Protein AF-A0A101X5U2-F1 (afdb_monomer)

Structure (mmCIF, N/CA/C/O backbone):
data_AF-A0A101X5U2-F1
#
_entry.id   AF-A0A101X5U2-F1
#
loop_
_atom_site.group_PDB
_atom_site.id
_atom_site.type_symbol
_atom_site.label_atom_id
_atom_site.label_alt_id
_atom_site.label_comp_id
_atom_site.label_asym_id
_atom_site.label_entity_id
_atom_site.label_seq_id
_atom_site.pdbx_PDB_ins_code
_atom_site.Cartn_x
_atom_site.Cartn_y
_atom_site.Cartn_z
_atom_site.occupancy
_atom_site.B_iso_or_equiv
_atom_site.auth_seq_id
_atom_site.auth_comp_id
_atom_site.auth_asym_id
_atom_site.auth_atom_id
_atom_site.pdbx_PDB_model_num
ATOM 1 N N . MET A 1 1 ? 4.554 5.289 -3.005 1.00 95.56 1 MET A N 1
ATOM 2 C CA . MET A 1 1 ? 3.364 5.566 -3.834 1.00 95.56 1 MET A CA 1
ATOM 3 C C . MET A 1 1 ? 2.110 5.118 -3.109 1.00 95.56 1 MET A C 1
ATOM 5 O O . MET A 1 1 ? 2.206 4.208 -2.285 1.00 95.56 1 MET A O 1
ATOM 9 N N . LEU A 1 2 ? 0.977 5.761 -3.381 1.00 97.88 2 LEU A N 1
ATOM 10 C CA . LEU A 1 2 ? -0.321 5.395 -2.813 1.00 97.88 2 LEU A CA 1
ATOM 11 C C . LEU A 1 2 ? -0.845 4.100 -3.449 1.00 97.88 2 LEU A C 1
ATOM 13 O O . LEU A 1 2 ? -0.652 3.858 -4.642 1.00 97.88 2 LEU A O 1
ATOM 17 N N . ALA A 1 3 ? -1.485 3.254 -2.650 1.00 98.50 3 ALA A N 1
ATOM 18 C CA . ALA A 1 3 ? -2.077 2.005 -3.107 1.00 98.50 3 ALA A CA 1
ATOM 19 C C . ALA A 1 3 ? -3.299 1.628 -2.262 1.00 98.50 3 ALA A C 1
ATOM 21 O O . ALA A 1 3 ? -3.397 2.032 -1.103 1.00 98.50 3 ALA A O 1
ATOM 22 N N . LYS A 1 4 ? -4.204 0.821 -2.820 1.00 98.50 4 LYS A N 1
ATOM 23 C CA . LYS A 1 4 ? -5.363 0.259 -2.114 1.00 98.50 4 LYS A CA 1
ATOM 24 C C . LYS A 1 4 ? -5.247 -1.259 -2.029 1.00 98.50 4 LYS A C 1
ATOM 26 O O . LYS A 1 4 ? -4.901 -1.914 -3.012 1.00 98.50 4 LYS A O 1
ATOM 31 N N . VAL A 1 5 ? -5.529 -1.819 -0.855 1.00 98.44 5 VAL A N 1
ATOM 32 C CA . VAL A 1 5 ? -5.523 -3.271 -0.635 1.00 98.44 5 VAL A CA 1
ATOM 33 C C . VAL A 1 5 ? -6.719 -3.904 -1.337 1.00 98.44 5 VAL A C 1
ATOM 35 O O . VAL A 1 5 ? -7.863 -3.589 -1.014 1.00 98.44 5 VAL A O 1
ATOM 38 N N . MET A 1 6 ? -6.439 -4.816 -2.266 1.00 98.25 6 MET A N 1
ATOM 39 C CA . MET A 1 6 ? -7.440 -5.614 -2.974 1.00 98.25 6 MET A CA 1
ATOM 40 C C . MET A 1 6 ? -7.711 -6.937 -2.259 1.00 98.25 6 MET A C 1
ATOM 42 O O . MET A 1 6 ? -8.855 -7.364 -2.184 1.00 98.25 6 MET A O 1
ATOM 46 N N . ASP A 1 7 ? -6.662 -7.588 -1.748 1.00 98.12 7 ASP A N 1
ATOM 47 C CA . ASP A 1 7 ? -6.778 -8.923 -1.158 1.00 98.12 7 ASP A CA 1
ATOM 48 C C . ASP A 1 7 ? -5.667 -9.214 -0.134 1.00 98.12 7 ASP A C 1
ATOM 50 O O . ASP A 1 7 ? -4.582 -8.619 -0.177 1.00 98.12 7 ASP A O 1
ATOM 54 N N . ILE A 1 8 ? -5.926 -10.152 0.776 1.00 97.19 8 ILE A N 1
ATOM 55 C CA . ILE A 1 8 ? -4.955 -10.676 1.740 1.00 97.19 8 ILE A CA 1
ATOM 56 C C . ILE A 1 8 ? -4.383 -11.981 1.191 1.00 97.19 8 ILE A C 1
ATOM 58 O O . ILE A 1 8 ? -5.068 -12.993 1.117 1.00 97.19 8 ILE A O 1
ATOM 62 N N . VAL A 1 9 ? -3.099 -11.966 0.838 1.00 96.62 9 VAL A N 1
ATOM 63 C CA . VAL A 1 9 ? -2.426 -13.133 0.242 1.00 96.62 9 VAL A CA 1
ATOM 64 C C . VAL A 1 9 ? -1.987 -14.129 1.320 1.00 96.62 9 VAL A C 1
ATOM 66 O O . VAL A 1 9 ? -1.975 -15.334 1.085 1.00 96.62 9 VAL A O 1
ATOM 69 N N . GLY A 1 10 ? -1.632 -13.633 2.510 1.00 92.56 10 GLY A N 1
ATOM 70 C CA . GLY A 1 10 ? -1.014 -14.427 3.576 1.00 92.56 10 GLY A CA 1
ATOM 71 C C . GLY A 1 10 ? 0.516 -14.345 3.549 1.00 92.56 10 GLY A C 1
ATOM 72 O O . GLY A 1 10 ? 1.088 -13.638 2.723 1.00 92.56 10 GLY A O 1
ATOM 73 N N . ASP A 1 11 ? 1.180 -15.010 4.501 1.00 94.81 11 ASP A N 1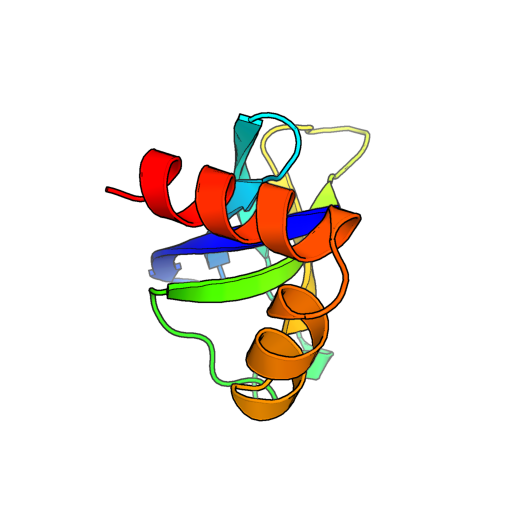
ATOM 74 C CA . ASP A 1 11 ? 2.644 -14.947 4.703 1.00 94.81 11 ASP A CA 1
ATOM 75 C C . ASP A 1 11 ? 3.186 -13.502 4.674 1.00 94.81 11 ASP A C 1
ATOM 77 O O . ASP A 1 11 ? 4.074 -13.149 3.896 1.00 94.81 11 ASP A O 1
ATOM 81 N N . ASP A 1 12 ? 2.556 -12.628 5.469 1.00 95.25 12 ASP A N 1
ATOM 82 C CA . ASP A 1 12 ? 2.850 -11.191 5.545 1.00 95.25 12 ASP A CA 1
ATOM 83 C C . ASP A 1 12 ? 2.812 -10.458 4.197 1.00 95.25 12 ASP A C 1
ATOM 85 O O . ASP A 1 12 ? 3.587 -9.527 3.963 1.00 95.25 12 ASP A O 1
ATOM 89 N N . ARG A 1 13 ? 1.928 -10.869 3.286 1.00 97.56 13 ARG A N 1
ATOM 90 C CA . ARG A 1 13 ? 1.736 -10.216 1.991 1.00 97.56 13 ARG A CA 1
ATOM 91 C C . ARG A 1 13 ? 0.281 -9.854 1.742 1.00 97.56 13 ARG A C 1
ATOM 93 O O . ARG A 1 13 ? -0.650 -10.554 2.145 1.00 97.56 13 ARG A O 1
ATOM 100 N N . VAL A 1 14 ? 0.110 -8.756 1.019 1.00 98.25 14 VAL A N 1
ATOM 101 C CA . VAL A 1 14 ? -1.179 -8.250 0.548 1.00 98.25 14 VAL A CA 1
ATOM 102 C C . VAL A 1 14 ? -1.088 -7.904 -0.931 1.00 98.25 14 VAL A C 1
ATOM 104 O O . VAL A 1 14 ? -0.037 -7.487 -1.420 1.00 98.25 14 VAL A O 1
ATOM 107 N N . LYS A 1 15 ? -2.186 -8.088 -1.657 1.00 98.50 15 LYS A N 1
ATOM 108 C CA . LYS A 1 15 ? -2.308 -7.678 -3.054 1.00 98.50 15 LYS A CA 1
ATOM 109 C C . LYS A 1 15 ? -2.854 -6.259 -3.088 1.00 98.50 15 LYS A C 1
ATOM 111 O O . LYS A 1 15 ? -3.868 -5.978 -2.449 1.00 98.50 15 LYS A O 1
ATOM 116 N N . VAL A 1 16 ? -2.191 -5.370 -3.817 1.00 98.69 16 VAL A N 1
ATOM 117 C CA . VAL A 1 16 ? -2.556 -3.951 -3.886 1.00 98.69 16 VAL A CA 1
ATOM 118 C C . VAL A 1 16 ? -2.641 -3.474 -5.329 1.00 98.69 16 VAL A C 1
ATOM 120 O O . VAL A 1 16 ? -1.850 -3.909 -6.163 1.00 98.69 16 VAL A O 1
ATOM 123 N N . ILE A 1 17 ? -3.562 -2.554 -5.604 1.00 98.50 17 ILE A N 1
ATOM 124 C CA . ILE A 1 17 ? -3.545 -1.721 -6.810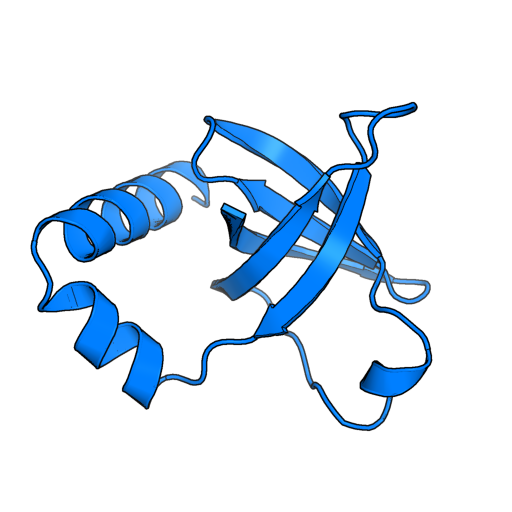 1.00 98.50 17 ILE A CA 1
ATOM 125 C C . ILE A 1 17 ? -2.857 -0.399 -6.465 1.00 98.50 17 ILE A C 1
ATOM 127 O O . ILE A 1 17 ? -3.202 0.242 -5.470 1.00 98.50 17 ILE A O 1
ATOM 131 N N . CYS A 1 18 ? -1.843 -0.023 -7.236 1.00 98.25 18 CYS A N 1
ATOM 132 C CA . CYS A 1 18 ? -1.045 1.181 -7.022 1.00 98.25 18 CYS A CA 1
ATOM 133 C C . CYS A 1 18 ? -1.548 2.359 -7.871 1.00 98.25 18 CYS A C 1
ATOM 135 O O . CYS A 1 18 ? -2.211 2.172 -8.889 1.00 98.25 18 CYS A O 1
ATOM 137 N N . GLU A 1 19 ? -1.212 3.589 -7.471 1.00 96.94 19 GLU A N 1
ATOM 138 C CA . GLU A 1 19 ? -1.608 4.814 -8.193 1.00 96.94 19 GLU A CA 1
ATOM 139 C C . GLU A 1 19 ? -1.039 4.911 -9.620 1.00 96.94 19 GLU A C 1
ATOM 141 O O . GLU A 1 19 ? -1.555 5.667 -10.440 1.00 96.94 19 GLU A O 1
ATOM 146 N N . ASP A 1 20 ? -0.008 4.119 -9.928 1.00 96.25 20 ASP A N 1
ATOM 147 C CA . ASP A 1 20 ? 0.561 3.955 -11.269 1.00 96.25 20 ASP A CA 1
ATOM 148 C C . ASP A 1 20 ? -0.241 2.978 -12.158 1.00 96.25 20 ASP A C 1
ATOM 150 O O . ASP A 1 20 ? 0.133 2.750 -13.306 1.00 96.25 20 ASP A O 1
ATOM 154 N N . GLY A 1 21 ? -1.333 2.401 -11.642 1.00 95.94 21 GLY A N 1
ATOM 155 C CA . GLY A 1 21 ? -2.205 1.452 -12.339 1.00 95.94 21 GLY A CA 1
ATOM 156 C C . GLY A 1 21 ? -1.740 -0.005 -12.285 1.00 95.94 21 GLY A C 1
ATOM 157 O O . GLY A 1 21 ? -2.440 -0.883 -12.786 1.00 95.94 21 GLY A O 1
ATOM 158 N N . ASN A 1 22 ? -0.592 -0.297 -11.669 1.00 97.25 22 ASN A N 1
ATOM 159 C CA . ASN A 1 22 ? -0.068 -1.656 -11.585 1.00 97.25 22 ASN A CA 1
ATOM 160 C C . ASN A 1 22 ? -0.547 -2.373 -10.321 1.00 97.25 22 ASN A C 1
ATOM 162 O O . ASN A 1 22 ? -0.570 -1.810 -9.224 1.00 97.25 22 ASN A O 1
ATOM 166 N N . VAL A 1 23 ? -0.851 -3.662 -10.460 1.00 98.25 23 VAL A N 1
ATOM 167 C CA . VAL A 1 23 ? -1.139 -4.541 -9.324 1.00 98.25 23 VAL A CA 1
ATOM 168 C C . VAL A 1 23 ? 0.159 -5.155 -8.813 1.00 98.25 23 VAL A C 1
ATOM 170 O O . VAL A 1 23 ? 0.949 -5.691 -9.591 1.00 98.25 23 VAL A O 1
ATOM 173 N N . ARG A 1 24 ? 0.373 -5.106 -7.497 1.00 98.44 24 ARG A N 1
ATOM 174 C CA . ARG A 1 24 ? 1.589 -5.602 -6.846 1.00 98.44 24 ARG A CA 1
ATOM 175 C C . ARG A 1 24 ? 1.291 -6.502 -5.659 1.00 98.44 24 ARG A C 1
ATOM 177 O O . ARG A 1 24 ? 0.276 -6.349 -4.980 1.00 98.44 24 ARG A O 1
ATOM 184 N N . ILE A 1 25 ? 2.227 -7.401 -5.369 1.00 98.62 25 ILE A N 1
ATOM 185 C CA . ILE A 1 25 ? 2.275 -8.117 -4.092 1.00 98.62 25 ILE A CA 1
ATOM 186 C C . ILE A 1 25 ? 3.167 -7.323 -3.138 1.00 98.62 25 ILE A C 1
ATOM 188 O O . ILE A 1 25 ? 4.383 -7.254 -3.317 1.00 98.62 25 ILE A O 1
ATOM 192 N N . ALA A 1 26 ? 2.560 -6.709 -2.127 1.00 98.50 26 ALA A N 1
ATOM 193 C CA . ALA A 1 26 ? 3.261 -5.918 -1.130 1.00 98.50 26 ALA A CA 1
ATOM 194 C C . ALA A 1 26 ? 3.566 -6.763 0.115 1.00 98.50 26 ALA A C 1
ATOM 196 O O . ALA A 1 26 ? 2.662 -7.338 0.723 1.00 98.50 26 ALA A O 1
ATOM 197 N N . ARG A 1 27 ? 4.839 -6.830 0.507 1.00 98.19 27 ARG A N 1
ATOM 198 C CA . ARG A 1 27 ? 5.301 -7.442 1.759 1.00 98.19 27 ARG A CA 1
ATOM 199 C C . ARG A 1 27 ? 5.069 -6.479 2.920 1.00 98.19 27 ARG A C 1
ATOM 201 O O . ARG A 1 27 ? 5.318 -5.287 2.785 1.00 98.19 27 ARG A O 1
ATOM 208 N N . ILE A 1 28 ? 4.668 -6.996 4.076 1.00 97.88 28 ILE A N 1
ATOM 209 C CA . ILE A 1 28 ? 4.593 -6.279 5.350 1.00 97.88 28 ILE A CA 1
ATOM 210 C C . ILE A 1 28 ? 5.916 -6.513 6.098 1.00 97.88 28 ILE A C 1
ATOM 212 O O . ILE A 1 28 ? 6.160 -7.622 6.582 1.00 97.88 28 ILE A O 1
ATOM 216 N N . PRO A 1 29 ? 6.805 -5.504 6.210 1.00 96.75 29 PRO A N 1
ATOM 217 C CA . PRO A 1 29 ? 8.051 -5.656 6.952 1.00 96.75 29 PRO A CA 1
ATOM 218 C C . PRO A 1 29 ? 7.828 -6.120 8.395 1.00 96.75 29 PRO A C 1
ATOM 220 O O . PRO A 1 29 ? 6.906 -5.665 9.074 1.00 96.75 29 PRO A O 1
ATOM 223 N N . GLY A 1 30 ? 8.739 -6.955 8.909 1.00 94.50 30 GLY A N 1
ATOM 224 C CA . GLY A 1 30 ? 8.639 -7.556 10.247 1.00 94.50 30 GLY A CA 1
ATOM 225 C C . GLY A 1 30 ? 8.364 -6.558 11.381 1.00 94.50 30 GLY A C 1
ATOM 226 O O . GLY A 1 30 ? 7.596 -6.858 12.293 1.00 94.50 30 GLY A O 1
ATOM 227 N N . LYS A 1 31 ? 8.909 -5.335 11.280 1.00 93.56 31 LYS A N 1
ATOM 228 C CA . LYS A 1 31 ? 8.687 -4.235 12.239 1.00 93.56 31 LYS A CA 1
ATOM 229 C C . LYS A 1 31 ? 7.216 -3.802 12.376 1.00 93.56 31 LYS A C 1
ATOM 231 O O . LYS A 1 31 ? 6.867 -3.181 13.379 1.00 93.56 31 LYS A O 1
ATOM 236 N N . TYR A 1 32 ? 6.359 -4.145 11.411 1.00 92.00 32 TYR A N 1
ATOM 237 C CA . TYR A 1 32 ? 4.939 -3.788 11.386 1.00 92.00 32 TYR A CA 1
ATOM 238 C C . TYR A 1 32 ? 3.986 -4.946 11.716 1.00 92.00 32 TYR A C 1
ATOM 240 O O . TYR A 1 32 ? 2.841 -4.670 12.063 1.00 92.00 32 TYR A O 1
ATOM 248 N N . ARG A 1 33 ? 4.435 -6.212 11.700 1.00 83.69 33 ARG A N 1
ATOM 249 C CA . ARG A 1 33 ? 3.572 -7.411 11.849 1.00 83.69 33 ARG A CA 1
ATOM 250 C C . ARG A 1 33 ? 2.621 -7.388 13.052 1.00 83.69 33 ARG A C 1
ATOM 252 O O . ARG A 1 33 ? 1.512 -7.890 12.966 1.00 83.69 33 ARG A O 1
ATOM 259 N N . LYS A 1 34 ? 3.047 -6.809 14.181 1.00 85.88 34 LYS A N 1
ATOM 260 C CA . LYS A 1 34 ? 2.233 -6.694 15.412 1.00 85.88 34 LYS A CA 1
ATOM 261 C C . LYS A 1 34 ? 1.617 -5.309 15.631 1.00 85.88 34 LYS A C 1
ATOM 263 O O . LYS A 1 34 ? 0.961 -5.092 16.641 1.00 85.88 34 LYS A O 1
ATOM 268 N N . ARG A 1 35 ? 1.898 -4.351 14.745 1.00 88.19 35 ARG A N 1
ATOM 269 C CA . ARG A 1 35 ? 1.566 -2.928 14.926 1.00 88.19 35 ARG A CA 1
ATOM 270 C C . ARG A 1 35 ? 0.586 -2.404 13.886 1.00 88.19 35 ARG A C 1
ATOM 272 O O . ARG A 1 35 ? -0.064 -1.401 14.138 1.00 88.19 35 ARG A O 1
ATOM 279 N N . MET A 1 36 ? 0.499 -3.055 12.730 1.00 90.25 36 MET A N 1
ATOM 280 C CA . MET A 1 36 ? -0.295 -2.595 11.602 1.00 90.25 36 MET A CA 1
ATOM 281 C C . MET A 1 36 ? -1.248 -3.703 11.174 1.00 90.25 36 MET A C 1
ATOM 283 O O . MET A 1 36 ? -0.857 -4.646 10.490 1.00 90.25 36 MET A O 1
ATOM 287 N N . TRP A 1 37 ? -2.502 -3.594 11.603 1.00 92.69 37 TRP A N 1
ATOM 288 C CA . TRP A 1 37 ? -3.554 -4.496 11.150 1.00 92.69 37 TRP A CA 1
ATOM 289 C C . TRP A 1 37 ? -4.056 -4.027 9.787 1.00 92.69 37 TRP A C 1
ATOM 291 O O . TRP A 1 37 ? -4.646 -2.951 9.702 1.00 92.69 37 TRP A O 1
ATOM 301 N N . ILE A 1 38 ? -3.815 -4.805 8.734 1.00 96.12 38 ILE A N 1
ATOM 302 C CA . ILE A 1 38 ? -4.204 -4.469 7.358 1.00 96.12 38 ILE A CA 1
ATOM 303 C C . ILE A 1 38 ? -5.390 -5.338 6.941 1.00 96.12 38 ILE A C 1
ATOM 305 O O . ILE A 1 38 ? -5.397 -6.544 7.181 1.00 96.12 38 ILE A O 1
ATOM 309 N N . LYS A 1 39 ? -6.386 -4.724 6.305 1.00 96.38 39 LYS A N 1
ATOM 310 C CA . LYS A 1 39 ? -7.549 -5.396 5.715 1.00 96.38 39 LYS A CA 1
ATOM 311 C C . LYS A 1 39 ? -7.791 -4.919 4.283 1.00 96.38 39 LYS A C 1
ATOM 313 O O . LYS A 1 39 ? -7.264 -3.891 3.859 1.00 96.38 39 LYS A O 1
ATOM 318 N N . VAL A 1 40 ? -8.624 -5.659 3.555 1.00 97.88 40 VAL A N 1
ATOM 319 C CA . VAL A 1 40 ? -9.109 -5.253 2.228 1.00 97.88 40 VAL A CA 1
ATOM 320 C C . VAL A 1 40 ? -9.773 -3.876 2.307 1.00 97.88 40 VAL A C 1
ATOM 322 O O . VAL A 1 40 ? -10.530 -3.592 3.238 1.00 97.88 40 VAL A O 1
ATOM 325 N N . GLY A 1 41 ? -9.458 -3.017 1.338 1.00 97.75 41 GLY A N 1
ATOM 326 C CA . GLY A 1 41 ? -9.942 -1.642 1.256 1.00 97.75 41 GLY A CA 1
ATOM 327 C C . GLY A 1 41 ? -9.119 -0.603 2.025 1.00 97.75 41 GLY A C 1
ATOM 328 O O . GLY A 1 41 ? -9.385 0.585 1.858 1.00 97.75 41 GLY A O 1
ATOM 329 N N . ASP A 1 42 ? -8.125 -1.001 2.827 1.00 98.19 42 ASP A N 1
ATOM 330 C CA . ASP A 1 42 ? -7.195 -0.041 3.437 1.00 98.19 42 ASP A CA 1
ATOM 331 C C . ASP A 1 42 ? -6.314 0.633 2.366 1.00 98.19 42 ASP A C 1
ATOM 333 O O . ASP A 1 42 ? -5.981 0.024 1.343 1.00 98.19 42 ASP A O 1
ATOM 337 N N . TYR A 1 43 ? -5.888 1.874 2.625 1.00 98.31 43 TYR A N 1
ATOM 338 C CA . TYR A 1 43 ? -4.937 2.593 1.770 1.00 98.31 43 TYR A CA 1
ATOM 339 C C . TYR A 1 43 ? -3.554 2.615 2.398 1.00 98.31 43 TYR A C 1
ATOM 341 O O . TYR A 1 43 ? -3.393 2.890 3.589 1.00 98.31 43 TYR A O 1
ATOM 349 N N .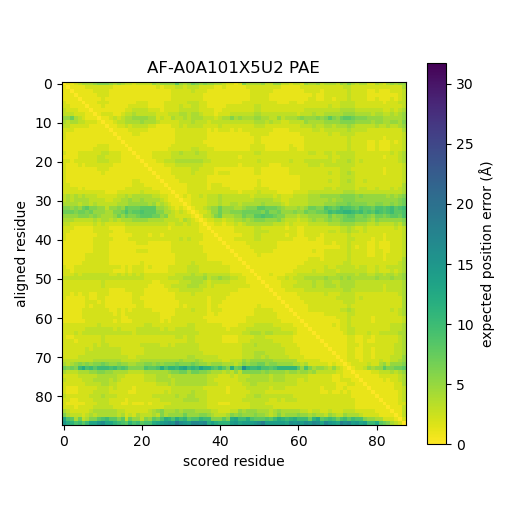 LEU A 1 44 ? -2.548 2.351 1.576 1.00 98.38 44 LEU A N 1
ATOM 350 C CA . LEU A 1 44 ? -1.166 2.178 1.990 1.00 98.38 44 LEU A CA 1
ATOM 351 C C . LEU A 1 44 ? -0.244 3.119 1.217 1.00 98.38 44 LEU A C 1
ATOM 353 O O . LEU A 1 44 ? -0.512 3.470 0.068 1.00 98.38 44 LEU A O 1
ATOM 357 N N . ILE A 1 45 ? 0.899 3.435 1.819 1.00 98.31 45 ILE A N 1
ATOM 358 C CA . ILE A 1 45 ? 2.093 3.808 1.065 1.00 98.31 45 ILE A CA 1
ATOM 359 C C . ILE A 1 45 ? 2.934 2.558 0.865 1.00 98.31 45 ILE A C 1
ATOM 361 O O . ILE A 1 45 ? 3.312 1.891 1.832 1.00 98.31 45 ILE A O 1
ATOM 365 N N . VAL A 1 46 ? 3.260 2.277 -0.393 1.00 98.50 46 VAL A N 1
ATOM 366 C CA . VAL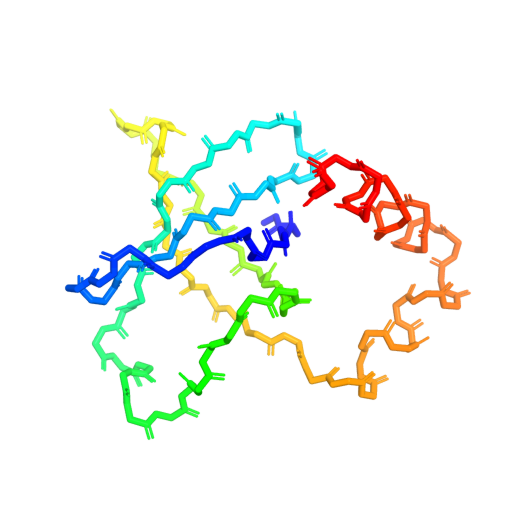 A 1 46 ? 4.142 1.178 -0.785 1.00 98.50 46 VAL A CA 1
ATOM 367 C C . VAL A 1 46 ? 5.376 1.689 -1.526 1.00 98.50 46 VAL A C 1
ATOM 369 O O . VAL A 1 46 ? 5.334 2.732 -2.188 1.00 98.50 46 VAL A O 1
ATOM 372 N N . ALA A 1 47 ? 6.474 0.950 -1.412 1.00 98.44 47 ALA A N 1
ATOM 373 C CA . ALA A 1 47 ? 7.712 1.163 -2.152 1.00 98.44 47 ALA A CA 1
ATOM 374 C C . ALA A 1 47 ? 7.965 -0.052 -3.059 1.00 98.44 47 ALA A C 1
ATOM 376 O O . ALA A 1 47 ? 8.292 -1.121 -2.535 1.00 98.44 47 ALA A O 1
ATOM 377 N N . PRO A 1 48 ? 7.762 0.062 -4.386 1.00 98.31 48 PRO A N 1
ATOM 378 C CA . PRO A 1 48 ? 8.110 -1.000 -5.326 1.00 98.31 48 PRO A CA 1
ATOM 379 C C . PRO A 1 48 ? 9.576 -1.413 -5.213 1.00 98.31 48 PRO A C 1
ATOM 381 O O . PRO A 1 48 ? 10.428 -0.593 -4.881 1.00 98.31 48 PRO A O 1
ATOM 384 N N . TRP A 1 49 ? 9.865 -2.680 -5.494 1.00 98.19 49 TRP A N 1
ATOM 385 C CA . TRP A 1 49 ? 11.242 -3.159 -5.575 1.00 98.19 49 TRP A CA 1
ATOM 386 C C . TRP A 1 49 ? 11.832 -2.864 -6.951 1.00 98.19 49 TRP A C 1
ATOM 388 O O . TRP A 1 49 ? 11.223 -3.192 -7.969 1.00 98.19 49 TRP A O 1
ATOM 398 N N . ASP A 1 50 ? 13.047 -2.323 -6.984 1.00 97.12 50 ASP A N 1
ATOM 399 C CA . ASP A 1 50 ? 13.706 -1.946 -8.241 1.00 97.12 50 ASP A CA 1
ATOM 400 C C . ASP A 1 50 ? 14.040 -3.163 -9.123 1.00 97.12 50 ASP A C 1
ATOM 402 O O . ASP A 1 50 ? 13.981 -3.092 -10.347 1.00 97.12 50 ASP A O 1
ATOM 406 N N . PHE A 1 51 ? 14.360 -4.304 -8.503 1.00 97.38 51 PHE A N 1
ATOM 407 C CA . PHE A 1 51 ? 14.746 -5.540 -9.196 1.00 97.38 51 PHE A CA 1
ATOM 408 C C . PHE A 1 51 ? 13.560 -6.446 -9.559 1.00 97.38 51 PHE A C 1
ATOM 410 O O . PHE A 1 51 ? 13.707 -7.361 -10.365 1.00 97.38 51 PHE A O 1
ATOM 417 N N . GLU A 1 52 ? 12.391 -6.224 -8.957 1.00 97.94 52 GLU A N 1
ATOM 418 C CA . GLU A 1 52 ? 11.176 -6.982 -9.251 1.00 97.94 52 GLU A CA 1
ATOM 419 C C . GLU A 1 52 ? 9.956 -6.060 -9.118 1.00 97.94 52 GLU A C 1
ATOM 421 O O . GLU A 1 52 ? 9.275 -6.057 -8.087 1.00 97.94 52 GLU A O 1
ATOM 426 N N . PRO A 1 53 ? 9.647 -5.270 -10.164 1.00 96.50 53 PRO A N 1
ATOM 427 C CA . PRO A 1 53 ? 8.606 -4.256 -10.090 1.00 96.50 53 PRO A CA 1
ATOM 428 C C . PRO A 1 53 ? 7.206 -4.802 -9.822 1.00 96.50 53 PRO A C 1
ATOM 430 O O . PRO A 1 53 ? 6.342 -4.011 -9.496 1.00 96.50 53 PRO A O 1
ATOM 433 N N . SER A 1 54 ? 6.930 -6.103 -9.925 1.00 98.06 54 SER A N 1
ATOM 434 C CA . SER A 1 54 ? 5.637 -6.688 -9.519 1.00 98.06 54 SER A CA 1
ATOM 435 C C . SER A 1 54 ? 5.466 -6.792 -7.992 1.00 98.06 54 SER A C 1
ATOM 437 O O . SER A 1 54 ? 4.384 -7.132 -7.503 1.00 98.06 54 SER A O 1
ATOM 439 N N . LYS A 1 55 ? 6.516 -6.487 -7.221 1.00 98.50 55 LYS A N 1
ATOM 440 C CA . LYS A 1 55 ? 6.537 -6.536 -5.758 1.00 98.50 55 LYS A CA 1
ATOM 441 C C . LYS A 1 55 ? 6.828 -5.172 -5.147 1.00 98.50 55 LYS A C 1
ATOM 443 O O . LYS A 1 55 ? 7.348 -4.265 -5.797 1.00 98.50 55 LYS A O 1
ATOM 448 N N . ALA A 1 56 ? 6.455 -5.029 -3.881 1.00 98.69 56 ALA A N 1
ATOM 449 C CA . ALA A 1 56 ? 6.697 -3.829 -3.094 1.00 98.69 56 ALA A CA 1
ATOM 450 C C . ALA A 1 56 ? 6.829 -4.142 -1.599 1.00 98.69 56 ALA A C 1
ATOM 452 O O . ALA A 1 56 ? 6.449 -5.216 -1.138 1.00 98.69 56 ALA A O 1
ATOM 453 N N . ASP A 1 57 ? 7.293 -3.164 -0.829 1.00 98.31 57 ASP A N 1
ATOM 454 C CA . ASP A 1 57 ? 7.193 -3.140 0.628 1.00 98.31 57 ASP A CA 1
ATOM 455 C C . ASP A 1 57 ? 6.128 -2.153 1.105 1.00 98.31 57 ASP A C 1
ATOM 457 O O . ASP A 1 57 ? 6.038 -1.031 0.605 1.00 98.31 57 ASP A O 1
ATOM 461 N N . VAL A 1 58 ? 5.353 -2.547 2.117 1.00 98.12 58 VAL A N 1
ATOM 462 C CA . VAL A 1 58 ? 4.466 -1.645 2.858 1.00 98.12 58 VAL A CA 1
ATOM 463 C C . VAL A 1 58 ? 5.306 -0.730 3.747 1.00 98.12 58 VAL A C 1
ATOM 465 O O . VAL A 1 58 ? 6.099 -1.187 4.573 1.00 98.12 58 VAL A O 1
ATOM 468 N N . ILE A 1 59 ? 5.102 0.576 3.595 1.00 98.00 59 ILE A N 1
ATOM 469 C CA . ILE A 1 59 ? 5.79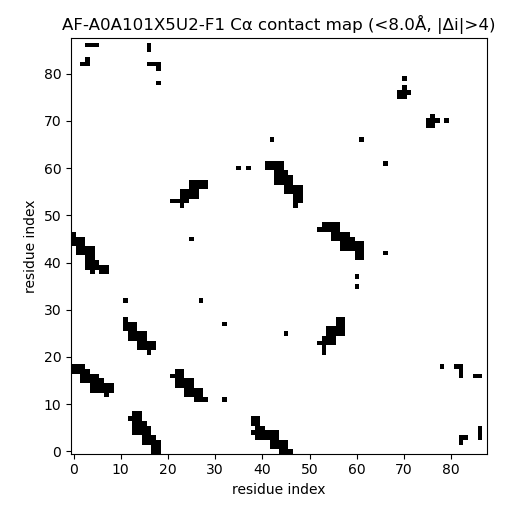2 1.624 4.353 1.00 98.00 59 ILE A CA 1
ATOM 470 C C . ILE A 1 59 ? 4.875 2.219 5.422 1.00 98.00 59 ILE A C 1
ATOM 472 O O . ILE A 1 59 ? 5.309 2.458 6.551 1.00 98.00 59 ILE A O 1
ATOM 476 N N . TYR A 1 60 ? 3.609 2.448 5.070 1.00 97.31 60 TYR A N 1
ATOM 477 C CA . TYR A 1 60 ? 2.618 3.078 5.935 1.00 97.31 60 TYR A CA 1
ATOM 478 C C . TYR A 1 60 ? 1.208 2.598 5.587 1.00 97.31 60 TYR A C 1
ATOM 480 O O . TYR A 1 60 ? 0.940 2.271 4.431 1.00 97.31 60 TYR A O 1
ATOM 488 N N . LYS A 1 61 ? 0.313 2.604 6.574 1.00 97.88 61 LYS A N 1
ATOM 489 C CA . LYS A 1 61 ? -1.128 2.431 6.402 1.00 97.88 61 LYS A CA 1
ATOM 490 C C . LYS A 1 61 ? -1.795 3.713 6.869 1.00 97.88 61 LYS A C 1
ATOM 492 O O . LYS A 1 61 ? -1.555 4.123 7.999 1.00 97.88 61 LYS A O 1
ATOM 497 N N . TYR A 1 62 ? -2.649 4.278 6.026 1.00 97.81 62 TYR A N 1
ATOM 498 C CA . TYR A 1 62 ? -3.500 5.387 6.420 1.00 97.81 62 TYR A CA 1
ATOM 499 C C . TYR A 1 62 ? -4.662 4.902 7.280 1.00 97.81 62 TYR A C 1
ATOM 501 O O . TYR A 1 62 ? -5.364 3.944 6.940 1.00 97.81 62 TYR A O 1
ATOM 509 N N . GLU A 1 63 ? -4.901 5.612 8.371 1.00 97.06 63 GLU A N 1
ATOM 510 C CA . GLU A 1 63 ? -6.106 5.487 9.169 1.00 97.06 63 GLU A CA 1
ATOM 511 C C . GLU A 1 63 ? -7.285 6.195 8.497 1.00 97.06 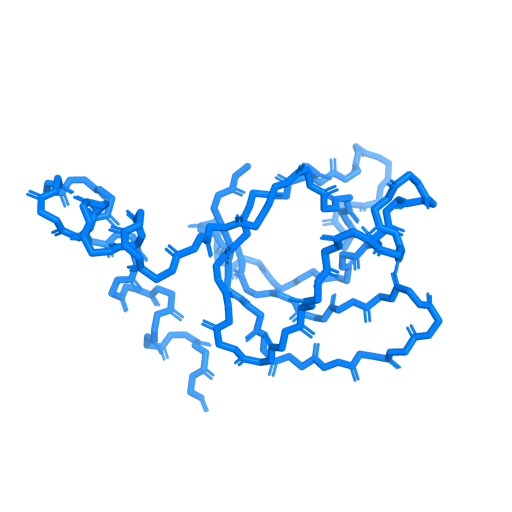63 GLU A C 1
ATOM 513 O O . GLU A 1 63 ? -7.130 7.122 7.700 1.00 97.06 63 GLU A O 1
ATOM 518 N N . LYS A 1 64 ? -8.509 5.792 8.853 1.00 95.75 64 LYS A N 1
ATOM 519 C CA . LYS A 1 64 ? -9.742 6.319 8.235 1.00 95.75 64 LYS A CA 1
ATOM 520 C C . LYS A 1 64 ? -9.819 7.854 8.258 1.00 95.75 64 LYS A C 1
ATOM 522 O O . LYS A 1 64 ? -10.288 8.457 7.296 1.00 95.75 64 LYS A O 1
ATOM 527 N N . GLY A 1 65 ? -9.371 8.481 9.347 1.00 97.19 65 GLY A N 1
ATOM 528 C CA . GLY A 1 65 ? -9.336 9.941 9.471 1.00 97.19 65 GLY A CA 1
ATOM 529 C C . GLY A 1 65 ? -8.376 10.600 8.479 1.00 97.19 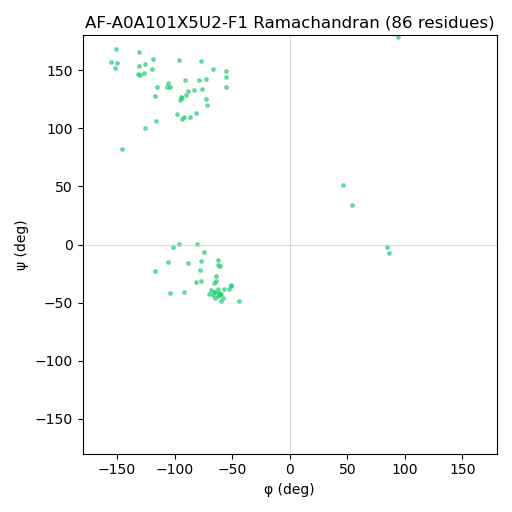65 GLY A C 1
ATOM 530 O O . GLY A 1 65 ? -8.736 11.594 7.856 1.00 97.19 65 GLY A O 1
ATOM 531 N N . GLU A 1 66 ? -7.200 10.008 8.271 1.00 97.62 66 GLU A N 1
ATOM 532 C CA . GLU A 1 66 ? -6.203 10.503 7.318 1.00 97.62 66 GLU A CA 1
ATOM 533 C C . GLU A 1 66 ? -6.684 10.336 5.875 1.00 97.62 66 GLU A C 1
ATOM 535 O O . GLU A 1 66 ? -6.524 11.245 5.068 1.00 97.62 66 GLU A O 1
ATOM 540 N N . VAL A 1 67 ? -7.349 9.220 5.556 1.00 97.62 67 VAL A N 1
ATOM 541 C CA . VAL A 1 67 ? -7.972 9.009 4.238 1.00 97.62 67 VAL A CA 1
ATOM 542 C C . VAL A 1 67 ? -9.021 10.084 3.950 1.00 97.62 67 VAL A C 1
ATOM 544 O O . VAL A 1 67 ? -9.067 10.616 2.844 1.00 97.62 67 VAL A O 1
ATOM 547 N N . ASN A 1 68 ? -9.852 10.438 4.935 1.00 96.44 68 ASN A N 1
ATOM 548 C CA . ASN A 1 68 ? -10.843 11.503 4.770 1.00 96.44 68 ASN A CA 1
ATOM 549 C C . ASN A 1 68 ? -10.188 12.860 4.484 1.00 96.44 68 ASN A C 1
ATOM 551 O O . ASN A 1 68 ? -10.708 13.624 3.674 1.00 96.44 68 ASN A O 1
ATOM 555 N N . GLU A 1 69 ? -9.056 13.149 5.123 1.00 96.94 69 GLU A N 1
ATOM 556 C CA . GLU A 1 69 ? -8.308 14.378 4.869 1.00 96.94 69 GLU A CA 1
ATOM 557 C C . GLU A 1 69 ? -7.655 14.364 3.482 1.00 96.94 69 GLU A C 1
ATOM 559 O O . GLU A 1 69 ? -7.783 15.328 2.730 1.00 96.94 69 GLU A O 1
ATOM 564 N N . LEU A 1 70 ? -7.066 13.235 3.075 1.00 95.56 70 LEU A N 1
ATOM 565 C CA . LEU A 1 70 ? -6.537 13.056 1.721 1.00 95.56 70 LEU A CA 1
ATOM 566 C C . LEU A 1 70 ? -7.612 13.273 0.650 1.00 95.56 70 LEU A C 1
ATOM 568 O O . LEU A 1 70 ? -7.327 13.893 -0.370 1.00 95.56 70 LEU A O 1
ATOM 572 N N . ARG A 1 71 ? -8.857 12.836 0.884 1.00 95.88 71 ARG A N 1
ATOM 573 C CA . ARG A 1 71 ? -9.966 13.068 -0.058 1.00 95.88 71 ARG A CA 1
ATOM 574 C C . ARG A 1 71 ? -10.320 14.542 -0.245 1.00 95.88 71 ARG A C 1
ATOM 576 O O . ARG A 1 71 ? -10.836 14.895 -1.300 1.00 95.88 71 ARG A O 1
ATOM 583 N N . ARG A 1 72 ? -10.060 15.397 0.747 1.00 95.81 72 ARG A N 1
ATOM 584 C CA . ARG A 1 72 ? -10.310 16.847 0.653 1.00 95.81 72 ARG A CA 1
ATOM 585 C C . ARG A 1 72 ? -9.243 17.576 -0.154 1.00 95.81 72 ARG A C 1
ATOM 587 O O . ARG A 1 72 ? -9.497 18.666 -0.656 1.00 95.81 72 ARG A O 1
ATOM 594 N N . ILE A 1 73 ? -8.057 16.988 -0.285 1.00 95.00 73 ILE A N 1
ATOM 595 C CA . ILE A 1 73 ? -6.962 17.551 -1.068 1.00 95.00 73 ILE A CA 1
ATOM 596 C C . ILE A 1 73 ? -7.143 17.097 -2.519 1.00 95.00 73 ILE A C 1
ATOM 598 O O . ILE A 1 73 ? -6.922 15.923 -2.814 1.00 95.00 73 ILE A O 1
ATOM 602 N N . SER A 1 74 ? -7.502 18.016 -3.428 1.00 85.94 74 SER A N 1
ATOM 603 C CA . SER A 1 74 ? -7.966 17.699 -4.796 1.00 85.94 74 SER A CA 1
ATOM 604 C C . SER A 1 74 ? -7.134 16.627 -5.508 1.00 85.94 74 SER A C 1
ATOM 606 O O . SER A 1 74 ? -7.682 15.635 -5.978 1.00 85.94 74 SER A O 1
ATOM 608 N N . LYS A 1 75 ? -5.800 16.757 -5.493 1.00 93.06 75 LYS A N 1
ATOM 609 C CA . LYS A 1 75 ? -4.889 15.787 -6.123 1.00 93.06 75 LYS A CA 1
ATOM 610 C C . LYS A 1 75 ? -5.023 14.370 -5.548 1.00 93.06 75 LYS A C 1
ATOM 612 O O . LYS A 1 75 ? -5.086 13.409 -6.305 1.00 93.06 75 LYS A O 1
ATOM 617 N N . TYR A 1 76 ? -5.019 14.217 -4.224 1.00 94.00 76 TYR A N 1
ATOM 618 C CA . TYR A 1 76 ? -5.087 12.894 -3.593 1.00 94.00 76 TYR A CA 1
ATOM 619 C C . TYR A 1 76 ? -6.505 12.323 -3.625 1.00 94.00 76 TYR A C 1
ATOM 621 O O . TYR A 1 76 ? -6.659 11.112 -3.764 1.00 94.00 76 TYR A O 1
ATOM 629 N N . GLY A 1 77 ? -7.531 13.176 -3.564 1.00 95.81 77 GLY A N 1
ATOM 630 C CA . GLY A 1 77 ? -8.923 12.771 -3.741 1.00 95.81 77 GLY A CA 1
ATOM 631 C C . GLY A 1 77 ? -9.169 12.103 -5.092 1.00 95.81 77 GLY A C 1
ATOM 632 O O . GLY A 1 77 ? -9.744 11.018 -5.131 1.00 95.81 77 GLY A O 1
ATOM 633 N N . GLU A 1 78 ? -8.659 12.681 -6.181 1.00 95.88 78 GLU A N 1
ATOM 634 C CA . GLU A 1 78 ? -8.737 12.078 -7.520 1.00 95.88 78 GLU A CA 1
ATOM 635 C C . GLU A 1 78 ? -8.038 10.712 -7.590 1.00 95.88 78 GLU A C 1
ATOM 637 O O . GLU A 1 78 ? -8.587 9.763 -8.154 1.00 95.88 78 GLU A O 1
ATOM 642 N N . ILE A 1 79 ? -6.855 10.582 -6.979 1.00 96.25 79 ILE A N 1
ATOM 643 C CA . ILE A 1 79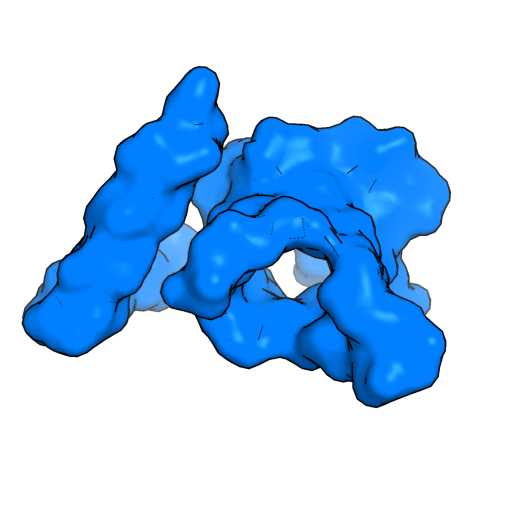 ? -6.114 9.311 -6.948 1.00 96.25 79 ILE A CA 1
ATOM 644 C C . ILE A 1 79 ? -6.888 8.254 -6.152 1.00 96.25 79 ILE A C 1
ATOM 646 O O . ILE A 1 79 ? -7.030 7.125 -6.616 1.00 96.25 79 ILE A O 1
ATOM 650 N N . LEU A 1 80 ? -7.418 8.602 -4.975 1.00 96.19 80 LEU A N 1
ATOM 651 C CA . LEU A 1 80 ? -8.201 7.682 -4.146 1.00 96.19 80 LEU A CA 1
ATOM 652 C C . LEU A 1 80 ? -9.462 7.198 -4.868 1.00 96.19 80 LEU A C 1
ATOM 654 O O . LEU A 1 80 ? -9.752 6.007 -4.824 1.00 96.19 80 LEU A O 1
ATOM 658 N N . ASN A 1 81 ? -10.166 8.090 -5.568 1.00 95.56 81 ASN A N 1
ATOM 659 C CA . ASN A 1 81 ? -11.343 7.726 -6.357 1.00 95.56 81 ASN A CA 1
ATOM 660 C C . ASN A 1 81 ? -10.980 6.752 -7.488 1.00 95.56 81 ASN A C 1
ATOM 662 O O . ASN A 1 81 ? -11.632 5.725 -7.645 1.00 95.56 81 ASN A O 1
ATOM 666 N N . ARG A 1 82 ? -9.880 7.000 -8.210 1.00 96.00 82 ARG A N 1
ATOM 667 C CA . ARG A 1 82 ? -9.389 6.069 -9.237 1.00 96.00 82 ARG A CA 1
ATOM 668 C C . ARG A 1 82 ? -9.027 4.703 -8.651 1.00 96.00 82 ARG A C 1
ATOM 670 O O . ARG A 1 82 ? -9.354 3.674 -9.230 1.00 96.00 82 ARG A O 1
ATOM 677 N N . LEU A 1 83 ? -8.353 4.677 -7.501 1.00 96.75 83 LEU A N 1
ATOM 678 C CA . LEU A 1 83 ? -8.036 3.428 -6.803 1.00 96.75 83 LEU A CA 1
ATOM 679 C C . LEU A 1 83 ? -9.299 2.693 -6.336 1.00 96.75 83 LEU A C 1
ATOM 681 O O . LEU A 1 83 ? -9.291 1.468 -6.266 1.00 96.75 83 LEU A O 1
ATOM 685 N N . ASP A 1 84 ? -10.370 3.417 -6.008 1.00 95.50 84 ASP A N 1
ATOM 686 C CA . ASP A 1 84 ? -11.657 2.818 -5.663 1.00 95.50 84 ASP A CA 1
ATOM 687 C C . ASP A 1 84 ? -12.309 2.119 -6.848 1.00 95.50 84 ASP A C 1
ATOM 689 O O . ASP A 1 84 ? -12.772 0.993 -6.686 1.00 95.50 84 ASP A O 1
ATOM 693 N 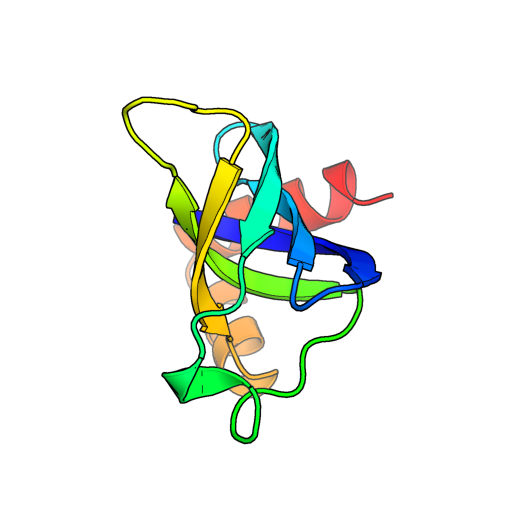N . GLU A 1 85 ? -12.282 2.751 -8.019 1.00 94.25 85 GLU A N 1
ATOM 694 C CA . GLU A 1 85 ? -12.816 2.206 -9.270 1.00 94.25 85 GLU A CA 1
ATOM 695 C C . GLU A 1 85 ? -12.034 0.979 -9.752 1.00 94.25 85 GLU A C 1
ATOM 697 O O . GLU A 1 85 ? -12.631 0.001 -10.187 1.00 94.25 85 GLU A O 1
ATOM 702 N N . LEU A 1 86 ? -10.702 1.005 -9.641 1.00 90.12 86 LEU A N 1
ATOM 703 C CA . LEU A 1 86 ? -9.829 -0.089 -10.089 1.00 90.12 86 LEU A CA 1
ATOM 704 C C . LEU A 1 86 ? -9.795 -1.295 -9.136 1.00 90.12 86 LEU A C 1
ATOM 706 O O . LEU A 1 86 ? -9.246 -2.337 -9.491 1.00 90.12 86 LEU A O 1
ATOM 710 N N . ALA A 1 87 ? -10.299 -1.140 -7.911 1.00 81.62 87 ALA A N 1
ATOM 711 C CA . ALA A 1 87 ? -10.316 -2.197 -6.900 1.00 81.62 87 ALA A CA 1
ATOM 712 C C . ALA A 1 87 ? -11.647 -2.972 -6.833 1.00 81.62 87 ALA A C 1
ATOM 714 O O . ALA A 1 87 ? -11.767 -3.849 -5.975 1.00 81.62 87 ALA A O 1
ATOM 715 N N . LEU A 1 88 ? -12.625 -2.618 -7.676 1.00 67.75 88 LEU A N 1
ATOM 716 C CA . LEU A 1 88 ? -13.866 -3.370 -7.910 1.00 67.75 88 LEU A CA 1
ATOM 717 C C . LEU A 1 88 ? -13.608 -4.584 -8.811 1.00 67.75 88 LEU A C 1
ATOM 719 O O . LEU A 1 88 ? -14.258 -5.621 -8.558 1.00 67.75 88 LEU A O 1
#

Solvent-accessible surface area (backbone atoms only — not comparable to full-atom values): 4915 Å² total; per-residue (Å²): 85,54,29,30,30,59,40,79,72,52,94,57,27,32,32,27,41,33,78,86,74,49,68,29,47,28,35,53,48,78,92,36,70,93,75,56,90,82,55,69,71,40,41,30,34,36,47,67,35,92,92,44,70,57,29,26,36,52,77,45,72,57,51,74,70,56,50,57,53,39,49,70,40,67,75,52,22,55,50,52,52,52,46,55,65,75,61,110

Foldseek 3Di:
DKWFFLADPDPQWTWIQHLVRAIAIEHEDPVCPVPDDDDGGWMFDWAADPVHRNYTYTDGTDDPVRLVVLCVVPVSVVSSVVNVVSSD

Sequence (88 aa):
MLAKVMDIVGDDRVKVICEDGNVRIARIPGKYRKRMWIKVGDYLIVAPWDFEPSKADVIYKYEKGEVNELRRISKYGEILNRLDELAL

pLDDT: mean 95.76, std 4.47, range [67.75, 98.69]

Secondary structure (DSSP, 8-state):
-EEEEEEEEETTEEEEEETTS-EEEEE--GGGTTT----TT-EEEEEE-SS-TTEEEEEEE--HHHHHHHHHSHHHHHHHHHHHHHT-

Radius of gyration: 12.24 Å; Cα contacts (8 Å, |Δi|>4): 159; chains: 1; bounding box: 29×33×28 Å

Nearest PDB structures (foldseek):
  2oqk-assembly1_A  TM=9.579E-01  e=1.303E-08  Cryptosporidium parvum Iowa II
  8ppl-assembly1_Iq  TM=9.075E-01  e=6.491E-09  Homo sapiens
  6zp4-assembly1_G  TM=9.484E-01  e=2.029E-08  Homo sapiens
  8pj1-assembly1_q  TM=9.255E-01  e=2.614E-08  Homo sapiens
  4bts-assembly1_C0  TM=9.439E-01  e=5.955E-08  Tetrahymena thermophila SB210

Mean predicted aligned error: 2.57 Å